Protein AF-A0A2G9UAG6-F1 (afdb_monomer)

Secondary structure (DSSP, 8-state):
-------TT-------TT--B--TT-S--BSSHHHHHHHHTTS-GGGT-TT------S---

Solvent-accessible surface area (backbone atoms only — not comparable to full-atom values): 4200 Å² total; per-residue (Å²): 143,77,86,83,80,78,83,78,81,84,80,83,91,70,83,67,92,81,64,60,31,62,59,89,93,52,92,52,70,20,90,39,66,67,55,41,50,61,48,30,45,76,39,60,42,34,85,78,37,79,86,41,85,45,48,61,79,71,83,86,132

Radius of gyration: 16.55 Å; Cα contacts (8 Å, |Δi|>4): 47; chains: 1; bounding box: 51×29×30 Å

InterPro domains:
  IPR036860 SH2 domain superfamily [G3DSA:3.30.505.10] (10-61)
  IPR036860 SH2 domain superfamily [SSF55550] (6-60)

Sequence (61 aa):
MGRHRTTDGIFLIRPSASQGWGFENGGVYFVTIGDFVRYYANASLEEHNSEIKTTLRMPAL

Mean predicted aligned error: 12.3 Å

Structure (mmCIF, N/CA/C/O backbone):
data_AF-A0A2G9UAG6-F1
#
_entry.id   AF-A0A2G9UAG6-F1
#
loop_
_atom_site.group_PDB
_atom_site.id
_atom_site.type_symbol
_atom_site.label_atom_id
_atom_site.label_alt_id
_atom_site.label_comp_id
_atom_site.label_asym_id
_atom_site.label_entity_id
_atom_site.label_seq_id
_atom_site.pdbx_PDB_ins_code
_atom_site.Cartn_x
_atom_site.Cartn_y
_atom_site.Cartn_z
_atom_site.occupancy
_atom_site.B_iso_or_equiv
_atom_site.auth_seq_id
_atom_site.auth_comp_id
_atom_site.auth_asym_id
_atom_site.auth_atom_id
_atom_site.pdbx_PDB_model_num
ATOM 1 N N . MET A 1 1 ? -43.690 12.695 -15.587 1.00 46.28 1 MET A N 1
ATOM 2 C CA . MET A 1 1 ? -43.157 11.362 -15.228 1.00 46.28 1 MET A CA 1
ATOM 3 C C . MET A 1 1 ? -42.027 11.013 -16.192 1.00 46.28 1 MET A C 1
ATOM 5 O O . MET A 1 1 ? -42.298 10.524 -17.278 1.00 46.28 1 MET A O 1
ATOM 9 N N . GLY A 1 2 ? -40.777 11.330 -15.847 1.00 46.97 2 GLY A N 1
ATOM 10 C CA . GLY A 1 2 ? -39.594 10.983 -16.644 1.00 46.97 2 GLY A CA 1
ATOM 11 C C . GLY A 1 2 ? -38.592 10.283 -15.736 1.00 46.97 2 GLY A C 1
ATOM 12 O O . GLY A 1 2 ? -38.176 10.857 -14.736 1.00 46.97 2 GLY A O 1
ATOM 13 N N . ARG A 1 3 ? -38.303 9.009 -16.015 1.00 51.22 3 ARG A N 1
ATOM 14 C CA . ARG A 1 3 ? -37.457 8.143 -15.183 1.00 51.22 3 ARG A CA 1
ATOM 15 C C . ARG A 1 3 ? -36.019 8.670 -15.148 1.00 51.22 3 ARG A C 1
ATOM 17 O O . ARG A 1 3 ? -35.339 8.653 -16.170 1.00 51.22 3 ARG A O 1
ATOM 24 N N . HIS A 1 4 ? -35.568 9.068 -13.961 1.00 51.28 4 HIS A N 1
ATOM 25 C CA . HIS A 1 4 ? -34.157 9.212 -13.613 1.00 51.28 4 HIS A CA 1
ATOM 26 C C . HIS A 1 4 ? -33.481 7.849 -13.821 1.00 51.28 4 HIS A C 1
ATOM 28 O O . HIS A 1 4 ? -33.777 6.892 -13.108 1.00 51.28 4 HIS A O 1
ATOM 34 N N . ARG A 1 5 ? -32.625 7.731 -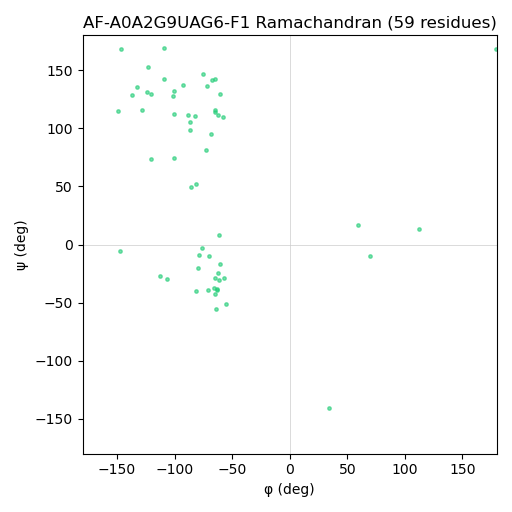14.838 1.00 58.59 5 ARG A N 1
ATOM 35 C CA . ARG A 1 5 ? -31.692 6.608 -14.954 1.00 58.59 5 ARG A CA 1
ATOM 36 C C . ARG A 1 5 ? -30.450 7.001 -14.166 1.00 58.59 5 ARG A C 1
ATOM 38 O O . ARG A 1 5 ? -29.653 7.807 -14.628 1.00 58.59 5 ARG A O 1
ATOM 45 N N . THR A 1 6 ? -30.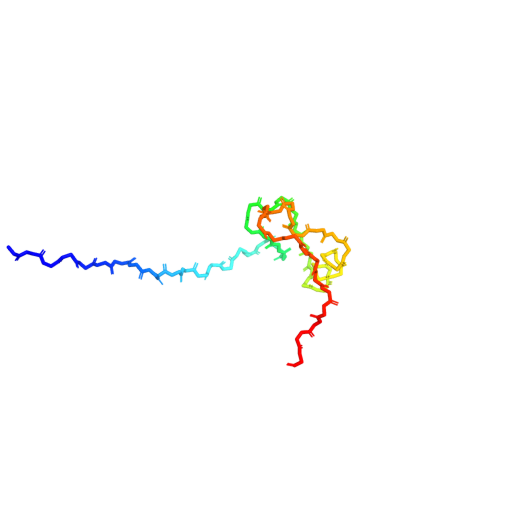374 6.503 -12.942 1.00 53.72 6 THR A N 1
ATOM 46 C CA . THR A 1 6 ? -29.208 6.561 -12.067 1.00 53.72 6 THR A CA 1
ATOM 47 C C . THR A 1 6 ? -28.059 5.796 -12.718 1.00 53.72 6 THR A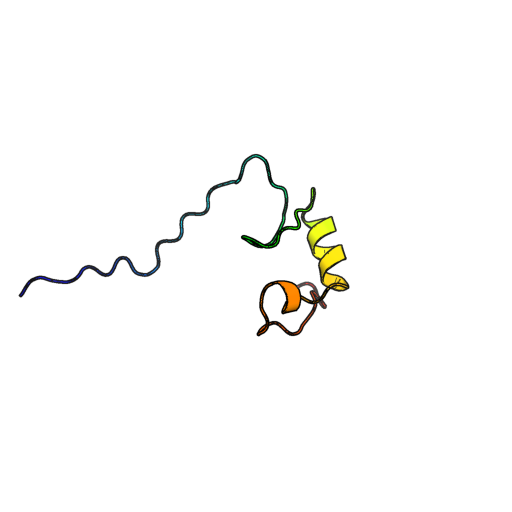 C 1
ATOM 49 O O . THR A 1 6 ? -28.109 4.577 -12.861 1.00 53.72 6 THR A O 1
A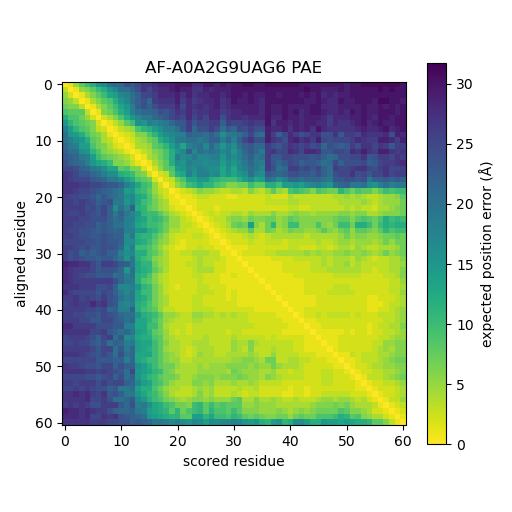TOM 52 N N . THR A 1 7 ? -27.025 6.517 -13.144 1.00 59.19 7 THR A N 1
ATOM 53 C CA . THR A 1 7 ? -25.725 5.943 -13.519 1.00 59.19 7 THR A CA 1
ATOM 54 C C . THR A 1 7 ? -24.870 5.800 -12.257 1.00 59.19 7 THR A C 1
ATOM 56 O O . THR A 1 7 ? -23.742 6.277 -12.200 1.00 59.19 7 THR A O 1
ATOM 59 N N . ASP A 1 8 ? -25.435 5.201 -11.211 1.00 55.38 8 ASP A N 1
ATOM 60 C CA . ASP A 1 8 ? -24.733 4.968 -9.952 1.00 55.38 8 ASP A CA 1
ATOM 61 C C . ASP A 1 8 ? -24.002 3.626 -10.041 1.00 55.38 8 ASP A C 1
ATOM 63 O O . ASP A 1 8 ? -24.630 2.570 -10.113 1.00 55.38 8 ASP A O 1
ATOM 67 N N . GLY A 1 9 ? -22.667 3.672 -10.068 1.00 61.50 9 GLY A N 1
ATOM 68 C CA . GLY A 1 9 ? -21.819 2.484 -9.910 1.00 61.50 9 GLY A CA 1
ATOM 69 C C . GLY A 1 9 ? -21.016 2.033 -11.133 1.00 61.50 9 GLY A C 1
ATOM 70 O O . GLY A 1 9 ? -20.486 0.924 -11.120 1.00 61.50 9 GLY A O 1
ATOM 71 N N . ILE A 1 10 ? -20.885 2.851 -12.183 1.00 63.75 10 ILE A N 1
ATOM 72 C CA . ILE A 1 10 ? -19.964 2.534 -13.287 1.00 63.75 10 ILE A CA 1
ATOM 73 C C . ILE A 1 10 ? -18.565 3.056 -12.947 1.00 63.75 10 ILE A C 1
ATOM 75 O O . ILE A 1 10 ? -18.303 4.253 -13.039 1.00 63.75 10 ILE A O 1
ATOM 79 N N . PHE A 1 11 ? -17.656 2.144 -12.600 1.00 55.00 11 PHE A N 1
ATOM 80 C CA . PHE A 1 11 ? -16.233 2.433 -12.419 1.00 55.00 11 PHE A CA 1
ATOM 81 C C . PHE A 1 11 ? -15.450 1.975 -13.655 1.00 55.00 11 PHE A C 1
ATOM 83 O O . PHE A 1 11 ? -15.571 0.832 -14.093 1.00 55.00 11 PHE A O 1
ATOM 90 N N . LEU A 1 12 ? -14.644 2.872 -14.229 1.00 60.34 12 LEU A N 1
ATOM 91 C CA . LEU A 1 12 ? -13.735 2.561 -15.332 1.00 60.34 12 LEU A CA 1
ATOM 92 C C . LEU A 1 12 ? -12.320 2.386 -14.774 1.00 60.34 12 LEU A C 1
ATOM 94 O O . LEU A 1 12 ? -11.708 3.360 -14.345 1.00 60.34 12 LEU A O 1
ATOM 98 N N . ILE A 1 13 ? -11.780 1.167 -14.818 1.00 58.81 13 ILE A N 1
ATOM 99 C CA . ILE A 1 13 ? -10.368 0.922 -14.498 1.00 58.81 13 ILE A CA 1
ATOM 100 C C . ILE A 1 13 ? -9.545 1.244 -15.749 1.00 58.81 13 ILE A C 1
ATOM 102 O O . ILE A 1 13 ? -9.634 0.541 -16.756 1.00 58.81 13 ILE A O 1
ATOM 106 N N . ARG A 1 14 ? -8.761 2.328 -15.708 1.00 54.66 14 ARG A N 1
ATOM 107 C CA . ARG A 1 14 ? -7.780 2.658 -16.752 1.00 54.66 14 ARG A CA 1
ATOM 108 C C . ARG A 1 14 ? -6.386 2.247 -16.282 1.00 54.66 14 ARG A C 1
ATOM 110 O O . ARG A 1 14 ? -6.011 2.620 -15.173 1.00 54.66 14 ARG A O 1
ATOM 117 N N . PRO A 1 15 ? -5.590 1.539 -17.099 1.00 46.75 15 PRO A N 1
ATOM 118 C CA . PRO A 1 15 ? -4.182 1.364 -16.787 1.00 46.75 15 PRO A CA 1
ATOM 119 C C . PRO A 1 15 ? -3.507 2.740 -16.837 1.00 46.75 15 PRO A C 1
ATOM 121 O O . PRO A 1 15 ? -3.433 3.357 -17.901 1.00 46.75 15 PRO A O 1
ATOM 124 N N . SER A 1 16 ? -3.017 3.239 -15.699 1.00 53.97 16 SER A N 1
ATOM 125 C CA . SER A 1 16 ? -1.987 4.277 -15.723 1.00 53.97 16 SER A CA 1
ATOM 126 C C . SER A 1 16 ? -0.736 3.602 -16.266 1.00 53.97 16 SER A C 1
ATOM 128 O O . SER A 1 16 ? -0.026 2.913 -15.540 1.00 53.97 16 SER A O 1
ATOM 130 N N . ALA A 1 17 ? -0.514 3.719 -17.573 1.00 53.97 17 ALA A N 1
ATOM 131 C CA . ALA A 1 17 ? 0.544 3.026 -18.304 1.00 53.97 17 ALA A CA 1
ATOM 132 C C . ALA A 1 17 ? 1.982 3.381 -17.843 1.00 53.97 17 ALA A C 1
ATOM 134 O O . ALA A 1 17 ? 2.942 2.975 -18.489 1.00 53.97 17 ALA A O 1
ATOM 135 N N . SER A 1 18 ? 2.153 4.123 -16.742 1.00 58.81 18 SER A N 1
ATOM 136 C CA . SER A 1 18 ? 3.448 4.616 -16.268 1.00 58.81 18 SER A CA 1
ATOM 137 C C . SER A 1 18 ? 3.616 4.747 -14.745 1.00 58.81 18 SER A C 1
ATOM 139 O O . SER A 1 18 ? 4.722 5.058 -14.314 1.00 58.81 18 SER A O 1
ATOM 141 N N . GLN A 1 19 ? 2.594 4.525 -13.905 1.00 66.69 19 GLN A N 1
ATOM 142 C CA . GLN A 1 19 ? 2.708 4.732 -12.446 1.00 66.69 19 GLN A CA 1
ATOM 143 C C . GLN A 1 19 ? 2.426 3.462 -11.643 1.00 66.69 19 GLN A C 1
ATOM 145 O O . GLN A 1 19 ? 1.395 3.377 -10.994 1.00 66.69 19 GLN A O 1
ATOM 150 N N . GLY A 1 20 ? 3.368 2.515 -11.666 1.00 78.69 20 GLY A N 1
ATOM 151 C CA . GLY A 1 20 ? 3.564 1.494 -10.625 1.00 78.69 20 GLY A CA 1
ATOM 152 C C . GLY A 1 20 ? 2.319 0.958 -9.892 1.00 78.69 20 GLY A C 1
ATOM 153 O O . GLY A 1 20 ? 1.271 0.710 -10.477 1.00 78.69 20 GLY A O 1
ATOM 154 N N . TRP A 1 21 ? 2.462 0.742 -8.589 1.00 84.50 21 TRP A N 1
ATOM 155 C CA . TRP A 1 21 ? 1.423 0.294 -7.665 1.00 84.50 21 TRP A CA 1
ATOM 156 C C . TRP A 1 21 ? 1.313 1.306 -6.530 1.00 84.50 21 TRP A C 1
ATOM 158 O O . TRP A 1 21 ? 2.331 1.687 -5.964 1.00 84.50 21 TRP A O 1
ATOM 168 N N . GLY A 1 22 ? 0.115 1.755 -6.183 1.00 86.94 22 GLY A N 1
ATOM 169 C CA . GLY A 1 22 ? -0.084 2.760 -5.139 1.00 86.94 22 GLY A CA 1
ATOM 170 C C . GLY A 1 22 ? -1.558 3.095 -4.962 1.00 86.94 22 GLY A C 1
ATOM 171 O O . GLY A 1 22 ? -2.389 2.698 -5.781 1.00 86.94 22 GLY A O 1
ATOM 172 N N . PHE A 1 23 ? -1.883 3.815 -3.890 1.00 86.50 23 PHE A N 1
ATOM 173 C CA . PHE A 1 23 ? -3.227 4.356 -3.703 1.00 86.50 23 PHE A CA 1
ATOM 174 C C . PHE A 1 23 ? -3.4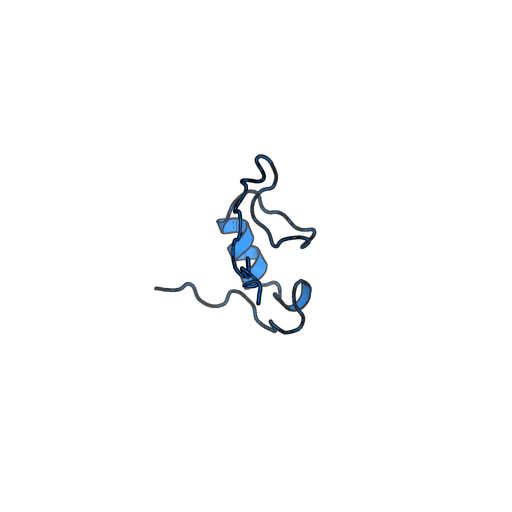59 5.564 -4.612 1.00 86.50 23 PHE A C 1
ATOM 176 O O . PHE A 1 23 ? -2.546 6.351 -4.876 1.00 86.50 23 PHE A O 1
ATOM 183 N N . GLU A 1 24 ? -4.697 5.733 -5.070 1.00 80.56 24 GLU A N 1
ATOM 184 C CA . GLU A 1 24 ? -5.091 6.913 -5.836 1.00 80.56 24 GLU A CA 1
ATOM 185 C C . GLU A 1 24 ? -4.877 8.175 -4.986 1.00 80.56 24 GLU A C 1
ATOM 187 O O . GLU A 1 24 ? -5.285 8.226 -3.828 1.00 80.56 24 GLU A O 1
ATOM 192 N N . ASN A 1 25 ? -4.193 9.180 -5.543 1.00 70.75 25 ASN A N 1
ATOM 193 C CA . ASN A 1 25 ? -3.770 10.394 -4.828 1.00 70.75 25 ASN A CA 1
ATOM 194 C C . ASN A 1 25 ? -2.843 10.153 -3.613 1.00 70.75 25 ASN A C 1
ATOM 196 O O . ASN A 1 25 ? -2.646 11.057 -2.807 1.00 70.75 25 ASN A O 1
ATOM 200 N N . GLY A 1 26 ? -2.227 8.971 -3.487 1.00 71.06 26 GLY A N 1
ATOM 201 C CA . GLY A 1 26 ? -1.398 8.612 -2.331 1.00 71.06 26 GLY A CA 1
ATOM 202 C C . GLY A 1 26 ? 0.021 9.194 -2.324 1.00 71.06 26 GLY A C 1
ATOM 203 O O . GLY A 1 26 ? 0.727 9.050 -1.335 1.00 71.06 26 GLY A O 1
ATOM 204 N N 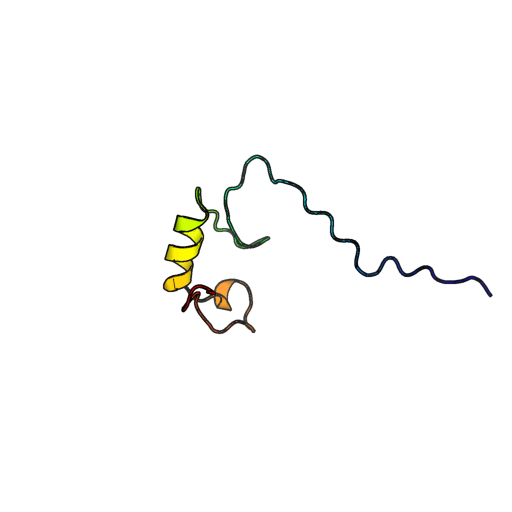. GLY A 1 27 ? 0.479 9.813 -3.416 1.00 78.88 27 GLY A N 1
ATOM 205 C CA . GLY A 1 27 ? 1.817 10.423 -3.514 1.00 78.88 27 GLY A CA 1
ATOM 206 C C . GLY A 1 27 ? 2.998 9.439 -3.538 1.00 78.88 27 GLY A C 1
ATOM 207 O O . GLY A 1 27 ? 4.114 9.842 -3.859 1.00 78.88 27 GLY A O 1
ATOM 208 N N . VAL A 1 28 ? 2.756 8.153 -3.269 1.00 82.25 28 VAL A N 1
ATOM 209 C CA . VAL A 1 28 ? 3.753 7.078 -3.259 1.00 82.25 28 VAL A CA 1
ATOM 210 C C . VAL A 1 28 ? 3.359 6.007 -4.273 1.00 82.25 28 VAL A C 1
ATOM 212 O O . VAL A 1 28 ? 2.227 5.525 -4.276 1.00 82.25 28 VAL A O 1
ATOM 215 N N . TYR A 1 29 ? 4.312 5.633 -5.130 1.00 87.50 29 TYR A N 1
ATOM 216 C CA . TYR A 1 29 ? 4.137 4.613 -6.162 1.00 87.50 29 TYR A CA 1
ATOM 217 C C . TYR A 1 29 ? 5.315 3.638 -6.141 1.00 87.50 29 TYR A C 1
ATOM 219 O O . TYR A 1 29 ? 6.475 4.042 -6.080 1.00 87.50 29 TYR A O 1
ATOM 227 N N . PHE A 1 30 ? 5.008 2.349 -6.226 1.00 86.75 30 PHE A N 1
ATOM 228 C CA . PHE A 1 30 ? 5.960 1.249 -6.156 1.00 86.75 30 PHE A CA 1
ATOM 229 C C . PHE A 1 30 ? 6.126 0.584 -7.517 1.00 86.75 30 PHE A C 1
ATOM 231 O O . PHE A 1 30 ? 5.160 0.409 -8.253 1.00 86.75 30 PHE A O 1
ATOM 238 N N . VAL A 1 31 ? 7.343 0.163 -7.857 1.00 87.88 31 VAL A N 1
ATOM 239 C CA . VAL A 1 31 ? 7.612 -0.510 -9.140 1.00 87.88 31 VAL A CA 1
ATOM 240 C C . VAL A 1 31 ? 6.896 -1.860 -9.216 1.00 87.88 31 VAL A C 1
ATOM 242 O O . VAL A 1 31 ? 6.368 -2.227 -10.264 1.00 87.88 31 VAL A O 1
ATOM 245 N N . THR A 1 32 ? 6.835 -2.587 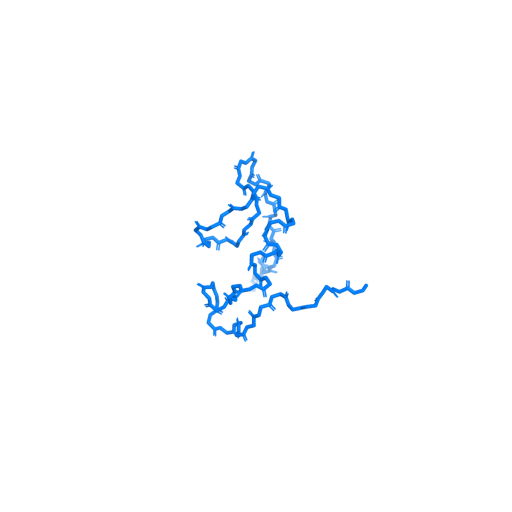-8.098 1.00 88.38 32 THR A N 1
ATOM 246 C CA . THR A 1 32 ? 6.183 -3.896 -8.020 1.00 88.38 32 THR A CA 1
ATOM 247 C C . THR A 1 32 ? 5.097 -3.925 -6.949 1.00 88.38 32 THR A C 1
ATOM 249 O O . THR A 1 32 ? 5.183 -3.230 -5.935 1.00 88.38 32 THR A O 1
ATOM 252 N N . ILE A 1 33 ? 4.097 -4.792 -7.135 1.00 87.50 33 ILE A N 1
ATOM 253 C CA . ILE A 1 33 ? 3.082 -5.051 -6.106 1.00 87.50 33 ILE A CA 1
ATOM 254 C C . ILE A 1 33 ? 3.719 -5.616 -4.828 1.00 87.50 33 ILE A C 1
ATOM 256 O O . ILE A 1 33 ? 3.249 -5.352 -3.727 1.00 87.50 33 ILE A O 1
ATOM 260 N N . GLY A 1 34 ? 4.828 -6.354 -4.954 1.00 88.75 34 GLY A N 1
ATOM 261 C CA . GLY A 1 34 ? 5.565 -6.882 -3.808 1.00 88.75 34 GLY A CA 1
ATOM 262 C C . GLY A 1 34 ? 6.146 -5.778 -2.926 1.00 88.75 34 GLY A C 1
ATOM 263 O O . GLY A 1 34 ? 6.100 -5.888 -1.704 1.00 88.75 34 GLY A O 1
ATOM 264 N N . ASP A 1 35 ? 6.647 -4.699 -3.526 1.00 90.00 35 ASP A N 1
ATOM 265 C CA . ASP A 1 35 ? 7.183 -3.556 -2.779 1.00 90.00 35 ASP A CA 1
ATOM 266 C C . ASP A 1 35 ? 6.069 -2.764 -2.097 1.00 90.00 35 ASP A C 1
ATOM 268 O O . ASP A 1 35 ? 6.208 -2.407 -0.929 1.00 90.00 35 ASP A O 1
ATOM 272 N N . PHE A 1 36 ? 4.929 -2.596 -2.775 1.00 91.06 36 PHE A N 1
ATOM 273 C CA . PHE A 1 36 ? 3.719 -2.026 -2.180 1.00 91.06 36 PHE A CA 1
ATOM 274 C C . PHE A 1 36 ? 3.287 -2.805 -0.928 1.00 91.06 36 PHE A C 1
ATOM 276 O O . PHE A 1 36 ? 3.108 -2.221 0.142 1.00 91.06 36 PHE A O 1
ATOM 283 N N . VAL A 1 37 ? 3.176 -4.136 -1.026 1.00 91.12 37 VAL A N 1
ATOM 284 C CA . VAL A 1 37 ? 2.747 -4.976 0.105 1.00 91.12 37 VAL A CA 1
ATOM 285 C C . VAL A 1 37 ? 3.760 -4.925 1.251 1.00 91.12 37 VAL A C 1
ATOM 287 O O . VAL A 1 37 ? 3.364 -4.786 2.406 1.00 91.12 37 VAL A O 1
ATOM 290 N N . ARG A 1 38 ? 5.067 -4.991 0.960 1.00 90.69 38 ARG A N 1
ATOM 291 C CA . ARG A 1 38 ? 6.122 -4.906 1.990 1.00 90.69 38 ARG A CA 1
ATOM 292 C C . ARG A 1 38 ? 6.139 -3.561 2.707 1.00 90.69 38 ARG A C 1
ATOM 294 O O . ARG A 1 38 ? 6.375 -3.527 3.915 1.00 90.69 38 ARG A O 1
ATOM 301 N N . TYR A 1 39 ? 5.900 -2.473 1.980 1.00 91.50 39 TYR A N 1
ATOM 302 C CA . TYR A 1 39 ? 5.848 -1.138 2.560 1.00 91.50 39 TYR A CA 1
ATOM 303 C C . TYR A 1 39 ? 4.679 -1.015 3.542 1.00 91.50 39 TYR A C 1
ATOM 305 O O . TYR A 1 39 ? 4.895 -0.771 4.729 1.00 91.50 39 TYR A O 1
ATOM 313 N N . TYR A 1 40 ? 3.454 -1.300 3.094 1.00 92.12 40 TYR A N 1
ATOM 314 C CA . TYR A 1 40 ? 2.262 -1.195 3.944 1.00 92.12 40 TYR A CA 1
ATOM 315 C C . TYR A 1 40 ? 2.100 -2.333 4.954 1.00 92.12 40 TYR A C 1
ATOM 317 O O . TYR A 1 40 ? 1.196 -2.284 5.782 1.00 92.12 40 TYR A O 1
ATOM 325 N N . ALA A 1 41 ? 2.977 -3.340 4.955 1.00 91.62 41 ALA A N 1
ATOM 326 C CA . ALA A 1 41 ? 3.106 -4.241 6.099 1.00 91.62 41 ALA A CA 1
ATOM 327 C C . ALA A 1 41 ? 3.614 -3.498 7.352 1.00 91.62 41 ALA A C 1
ATOM 329 O O . ALA A 1 41 ? 3.266 -3.874 8.472 1.00 91.62 41 ALA A O 1
ATOM 330 N N . ASN A 1 42 ? 4.394 -2.425 7.159 1.00 90.75 42 ASN A N 1
ATOM 331 C CA . ASN A 1 42 ? 4.993 -1.622 8.228 1.00 90.75 42 ASN A CA 1
ATOM 332 C C . ASN A 1 42 ? 4.419 -0.195 8.313 1.00 90.75 42 ASN A C 1
ATOM 334 O O . ASN A 1 42 ? 4.426 0.388 9.393 1.00 90.75 42 ASN A O 1
ATOM 338 N N . ALA A 1 43 ? 3.920 0.359 7.204 1.00 90.19 43 ALA A N 1
ATOM 339 C CA . ALA A 1 43 ? 3.294 1.680 7.147 1.00 90.19 43 ALA A CA 1
ATOM 340 C C . ALA A 1 43 ? 1.771 1.600 7.342 1.00 90.19 43 ALA A C 1
ATOM 342 O O . ALA A 1 43 ? 1.110 0.719 6.785 1.00 90.19 43 ALA A O 1
ATOM 343 N N . SER A 1 44 ? 1.215 2.523 8.134 1.00 91.38 44 SER A N 1
ATOM 344 C CA . SER A 1 44 ? -0.226 2.586 8.400 1.00 91.38 44 SER A CA 1
ATOM 345 C C . SER A 1 44 ? -0.984 3.073 7.170 1.00 91.38 44 SER A C 1
ATOM 347 O O . SER A 1 44 ? -0.609 4.063 6.550 1.00 91.38 44 SER A O 1
ATOM 349 N N . LEU A 1 45 ? -2.106 2.427 6.860 1.00 91.06 45 LEU A N 1
ATOM 350 C CA . LEU A 1 45 ? -3.025 2.896 5.820 1.00 91.06 45 LEU A CA 1
ATOM 351 C C . LEU A 1 45 ? -3.776 4.174 6.226 1.00 91.06 45 LEU A C 1
ATOM 353 O O . LEU A 1 45 ? -4.391 4.818 5.374 1.00 91.06 45 LEU A O 1
ATOM 357 N N . GLU A 1 46 ? -3.670 4.572 7.498 1.00 90.88 46 GLU A N 1
ATOM 358 C CA . GLU A 1 46 ? -4.246 5.804 8.043 1.00 90.88 46 GLU A CA 1
ATOM 359 C C . GLU A 1 46 ? -3.757 7.059 7.304 1.00 90.88 46 GLU A C 1
ATOM 361 O O . GLU A 1 46 ? -4.494 8.035 7.188 1.00 90.88 46 GLU A O 1
ATOM 366 N N . GLU A 1 47 ? -2.547 7.006 6.740 1.00 84.88 47 GLU A N 1
ATOM 367 C CA . GLU A 1 47 ? -1.947 8.085 5.943 1.00 84.88 47 GLU A CA 1
ATOM 368 C C . GLU A 1 47 ? -2.745 8.400 4.666 1.00 84.88 47 GLU A C 1
AT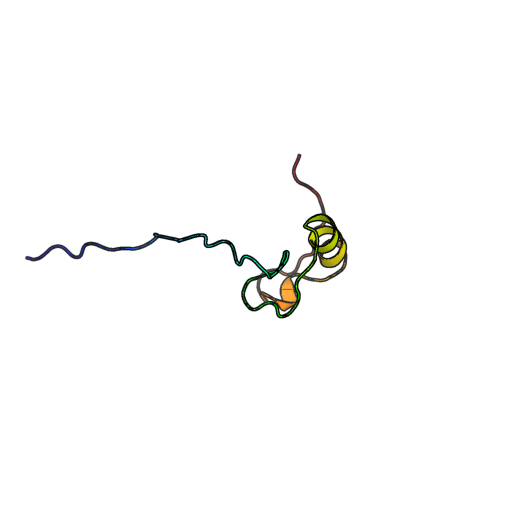OM 370 O O . GLU A 1 47 ? -2.686 9.518 4.156 1.00 84.88 47 GLU A O 1
ATOM 375 N N . HIS A 1 48 ? -3.514 7.431 4.162 1.00 85.62 48 HIS A N 1
ATOM 376 C CA . HIS A 1 48 ? -4.351 7.581 2.968 1.00 85.62 48 HIS A CA 1
ATOM 377 C C . HIS A 1 48 ? -5.840 7.666 3.297 1.00 85.62 48 HIS A C 1
ATOM 379 O O . HIS A 1 48 ? -6.597 8.300 2.563 1.00 85.62 48 HIS A O 1
ATOM 385 N N . ASN A 1 49 ? -6.270 7.035 4.389 1.00 83.81 49 ASN A N 1
ATOM 386 C CA . ASN A 1 49 ? -7.635 7.122 4.884 1.00 83.81 49 ASN A CA 1
ATOM 387 C C . ASN A 1 49 ? -7.648 6.976 6.411 1.00 83.81 49 ASN A C 1
ATOM 389 O O . ASN A 1 49 ? -7.374 5.896 6.931 1.00 83.81 49 ASN A O 1
ATOM 393 N N . SER A 1 50 ? -8.052 8.037 7.114 1.00 87.88 50 SER A N 1
ATOM 394 C CA . SER A 1 50 ? -8.084 8.104 8.582 1.00 87.88 50 SER A CA 1
ATOM 395 C C . SER A 1 50 ? -8.998 7.066 9.253 1.00 87.88 50 SER A C 1
ATOM 397 O O . SER A 1 50 ? -8.870 6.798 10.452 1.00 87.88 50 SER A O 1
ATOM 399 N N . GLU A 1 51 ? -9.908 6.449 8.499 1.00 91.56 51 GLU A N 1
ATOM 400 C CA . GLU A 1 51 ? -10.772 5.365 8.969 1.00 91.56 51 GLU A CA 1
ATOM 401 C C . GLU A 1 51 ? -10.050 4.003 8.988 1.00 91.56 51 GLU A C 1
ATOM 403 O O . GLU A 1 51 ? -10.453 3.095 9.717 1.00 91.56 51 GLU A O 1
ATOM 408 N N . ILE A 1 52 ? -8.952 3.849 8.238 1.00 87.62 52 ILE A N 1
ATOM 409 C CA . ILE A 1 52 ? -8.232 2.580 8.061 1.00 87.62 52 ILE A CA 1
ATOM 410 C C . ILE A 1 52 ? -6.991 2.542 8.963 1.00 87.62 52 ILE A C 1
ATOM 412 O O . ILE A 1 52 ? -5.848 2.645 8.524 1.00 87.62 52 ILE A O 1
ATOM 416 N N . LYS A 1 53 ? -7.216 2.338 10.262 1.00 90.50 53 LYS A N 1
ATOM 417 C CA . LYS A 1 53 ? -6.166 2.301 11.302 1.00 90.50 53 LYS A CA 1
ATOM 418 C C . LYS A 1 53 ? -5.461 0.947 11.392 1.00 90.50 53 LYS A C 1
ATOM 420 O O . LYS A 1 53 ? -5.411 0.315 12.449 1.00 90.50 53 LYS A O 1
ATOM 425 N N . THR A 1 54 ? -4.970 0.455 10.261 1.00 90.38 54 THR A N 1
ATOM 426 C CA . THR A 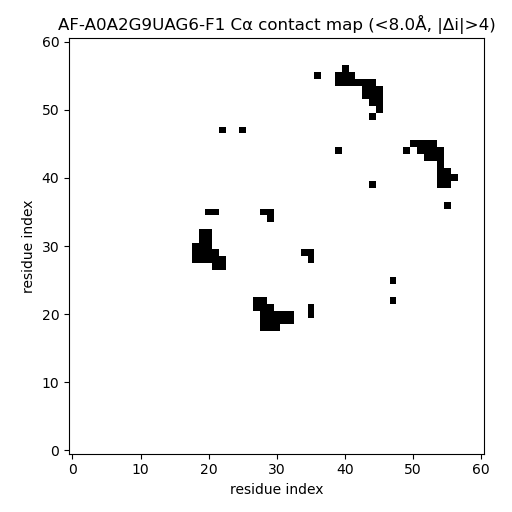1 54 ? -4.292 -0.840 10.184 1.00 90.38 54 THR A CA 1
ATOM 427 C C . THR A 1 54 ? -3.183 -0.842 9.137 1.00 90.38 54 THR A C 1
ATOM 429 O O . THR A 1 54 ? -3.072 0.058 8.311 1.00 90.38 54 THR A O 1
ATOM 432 N N . THR A 1 55 ? -2.367 -1.888 9.182 1.00 92.25 55 THR A N 1
ATOM 433 C CA . THR A 1 55 ? -1.353 -2.226 8.180 1.00 92.25 55 THR A CA 1
ATOM 434 C C . THR A 1 55 ? -1.803 -3.468 7.402 1.00 92.25 55 THR A C 1
ATOM 436 O O . THR A 1 55 ? -2.757 -4.155 7.795 1.00 92.25 55 THR A O 1
ATOM 439 N N . LEU A 1 56 ? -1.119 -3.803 6.309 1.00 89.44 56 LEU A N 1
ATOM 440 C CA . LEU A 1 56 ? -1.297 -5.074 5.601 1.00 89.44 56 LEU A CA 1
ATOM 441 C C . LEU A 1 56 ? -0.673 -6.219 6.418 1.00 89.44 56 LEU A C 1
ATOM 443 O O . LEU A 1 56 ? 0.466 -6.619 6.193 1.00 89.44 56 LEU A O 1
ATOM 447 N N . ARG A 1 57 ? -1.413 -6.716 7.416 1.00 84.75 57 ARG A N 1
ATOM 448 C CA . ARG A 1 57 ? -0.889 -7.653 8.429 1.00 84.75 57 ARG A CA 1
ATOM 449 C C . ARG A 1 57 ? -0.832 -9.110 7.994 1.00 84.75 57 ARG A C 1
ATOM 451 O O . ARG A 1 57 ? 0.102 -9.810 8.367 1.00 84.75 57 ARG A O 1
ATOM 458 N N . MET A 1 58 ? -1.847 -9.591 7.283 1.00 84.12 58 MET A N 1
ATOM 459 C CA . MET A 1 58 ? -1.951 -11.001 6.905 1.00 84.12 58 MET A CA 1
ATOM 460 C C . MET A 1 58 ? -2.406 -11.115 5.451 1.00 84.12 58 MET A C 1
ATOM 462 O O . MET A 1 58 ? -3.413 -10.498 5.098 1.00 84.12 58 MET A O 1
ATOM 466 N N . PRO A 1 59 ? -1.695 -11.883 4.607 1.00 79.06 59 PRO A N 1
ATOM 467 C CA . PRO A 1 59 ? -2.186 -12.204 3.276 1.00 79.06 59 PRO A CA 1
ATOM 468 C C . PRO A 1 59 ? -3.449 -13.066 3.386 1.00 79.06 59 PRO A C 1
ATOM 470 O O . PRO A 1 59 ? -3.554 -13.914 4.273 1.00 79.06 59 PRO A O 1
ATOM 473 N N . ALA A 1 60 ? -4.409 -12.840 2.490 1.00 76.69 60 ALA A N 1
ATOM 474 C CA . ALA A 1 60 ? -5.555 -13.731 2.353 1.00 76.69 60 ALA A CA 1
ATOM 475 C C . ALA A 1 60 ? -5.092 -15.093 1.799 1.00 76.69 60 ALA A C 1
ATOM 477 O O . ALA A 1 60 ? -4.190 -15.132 0.959 1.00 76.69 60 ALA A O 1
ATOM 478 N N . LEU A 1 61 ? -5.685 -16.177 2.310 1.00 61.75 61 LEU A N 1
ATOM 479 C CA . LEU A 1 61 ? -5.461 -17.555 1.854 1.00 61.75 61 LEU A CA 1
ATOM 480 C C . LEU A 1 61 ? -6.189 -17.839 0.538 1.00 61.75 61 LEU A C 1
ATOM 482 O O . LEU A 1 61 ? -7.320 -17.323 0.378 1.00 61.75 61 LEU A O 1
#

Organism: Teladorsagia circumcincta (NCBI:txid45464)

Nearest PDB structures (foldseek):
  1h9o-assembly1_A  TM=8.928E-01  e=4.008E-02  Homo sapiens
  5aul-assembly1_A  TM=8.896E-01  e=4.623E-02  Homo sapiens
  8h36-assembly1_H  TM=8.641E-01  e=1.796E-01  Homo sapiens
  8sbj-assembly1_B  TM=8.391E-01  e=2.961E-01  Homo sapiens
  2dlz-assembly1_A  TM=8.501E-01  e=2.390E-01  Homo sapiens

Foldseek 3Di:
DDDDPDPPDDDDDDPPVPFADDDDVLPDGDPHVVVVLVVQCPDFPCSVPVVRGHGSPDDDD

pLDDT: mean 76.5, std 15.36, range [46.28, 92.25]